Protein AF-A0A7S2L4L7-F1 (afdb_monomer_lite)

pLDDT: mean 72.54, std 14.98, range [42.12, 95.81]

Structure (mmCIF, N/CA/C/O backbone):
data_AF-A0A7S2L4L7-F1
#
_entry.id   AF-A0A7S2L4L7-F1
#
loop_
_atom_site.group_PDB
_atom_site.id
_atom_site.type_symbol
_atom_site.label_atom_id
_atom_site.label_alt_id
_atom_site.label_comp_id
_atom_site.label_asym_id
_atom_site.label_entity_id
_atom_site.label_seq_id
_atom_site.pdbx_PDB_ins_code
_atom_site.Cartn_x
_atom_site.Cartn_y
_atom_site.Cartn_z
_atom_site.occupancy
_atom_site.B_iso_or_equiv
_atom_site.auth_seq_id
_atom_site.auth_comp_id
_atom_site.auth_asym_id
_atom_site.auth_atom_id
_atom_site.pdbx_PDB_model_num
ATOM 1 N N . ARG A 1 1 ? -8.709 -4.312 23.770 1.00 58.81 1 ARG A N 1
ATOM 2 C CA . ARG A 1 1 ? -7.659 -3.883 22.809 1.00 58.81 1 ARG A CA 1
ATOM 3 C C . ARG A 1 1 ? -8.141 -2.903 21.740 1.00 58.81 1 ARG A C 1
ATOM 5 O O . ARG A 1 1 ? -7.755 -1.755 21.859 1.00 58.81 1 ARG A O 1
ATOM 12 N N . ARG A 1 2 ? -8.985 -3.268 20.753 1.00 47.00 2 ARG A N 1
ATOM 13 C CA . ARG A 1 2 ? -9.502 -2.292 19.752 1.00 47.00 2 ARG A CA 1
ATOM 14 C C . ARG A 1 2 ? -10.324 -1.154 20.376 1.00 47.00 2 ARG A C 1
ATOM 16 O O . ARG A 1 2 ? -10.049 0.007 20.114 1.00 47.00 2 ARG A O 1
ATOM 23 N N . ALA A 1 3 ? -11.264 -1.494 21.260 1.00 52.91 3 ALA A N 1
ATOM 24 C CA . ALA A 1 3 ? -12.120 -0.511 21.931 1.00 52.91 3 ALA A CA 1
ATOM 25 C C . ALA A 1 3 ? -11.354 0.427 22.889 1.00 52.91 3 ALA A C 1
ATOM 27 O O . ALA A 1 3 ? -11.695 1.594 23.006 1.00 52.91 3 ALA A O 1
ATOM 28 N N . GLU A 1 4 ? -10.293 -0.057 23.542 1.00 55.62 4 GLU A N 1
ATOM 29 C CA . GLU A 1 4 ? -9.483 0.755 24.468 1.00 55.62 4 GLU A CA 1
ATOM 30 C C . GLU A 1 4 ? -8.596 1.767 23.731 1.00 55.62 4 GLU A C 1
ATOM 32 O O . GLU A 1 4 ? -8.459 2.895 24.189 1.00 55.62 4 GLU A O 1
ATOM 37 N N . LEU A 1 5 ? -8.029 1.388 22.577 1.00 55.97 5 LEU A N 1
ATOM 38 C CA . LEU A 1 5 ? -7.263 2.303 21.721 1.00 55.97 5 LEU A CA 1
ATOM 39 C C . LEU A 1 5 ? -8.170 3.354 21.063 1.00 55.97 5 LEU A C 1
ATOM 41 O O . LEU A 1 5 ? -7.822 4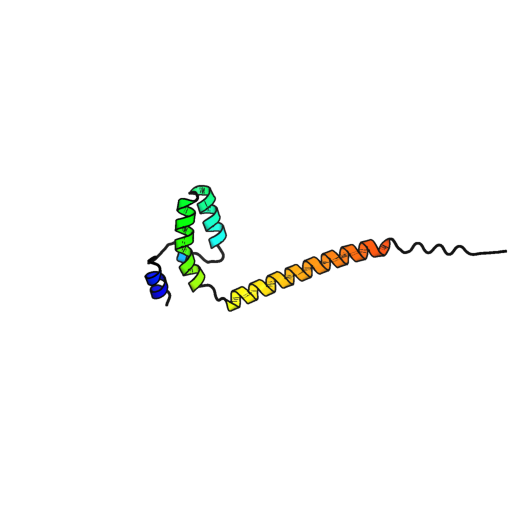.529 21.040 1.00 55.97 5 LEU A O 1
ATOM 45 N N . ALA A 1 6 ? -9.359 2.951 20.603 1.00 50.97 6 ALA A N 1
ATOM 46 C CA . ALA A 1 6 ? -10.365 3.863 20.054 1.00 50.97 6 ALA A CA 1
ATOM 47 C C . ALA A 1 6 ? -10.872 4.885 21.094 1.00 50.97 6 ALA A C 1
ATOM 49 O O . ALA A 1 6 ? -11.064 6.059 20.773 1.00 50.97 6 ALA A O 1
ATOM 50 N N . ALA A 1 7 ? -11.031 4.460 22.354 1.00 54.97 7 ALA A N 1
ATOM 51 C CA . ALA A 1 7 ? -11.445 5.325 23.457 1.00 54.97 7 ALA A CA 1
ATOM 52 C C . ALA A 1 7 ? -10.371 6.355 23.858 1.00 54.97 7 ALA A C 1
ATOM 54 O O . ALA A 1 7 ? -10.718 7.475 24.228 1.00 54.97 7 ALA A O 1
ATOM 55 N N . LEU A 1 8 ? -9.084 6.004 23.755 1.00 55.81 8 LEU A N 1
ATOM 56 C CA . LEU A 1 8 ? -7.958 6.905 24.038 1.00 55.81 8 LEU A CA 1
ATOM 57 C C . LEU A 1 8 ? -7.822 8.041 23.010 1.00 55.81 8 LEU A C 1
ATOM 59 O O . LEU A 1 8 ? -7.381 9.130 23.365 1.00 55.81 8 LEU A O 1
ATOM 63 N N . GLU A 1 9 ? -8.238 7.810 21.763 1.00 53.31 9 GLU A N 1
ATOM 64 C CA . GLU A 1 9 ? -8.162 8.793 20.669 1.00 53.31 9 GLU A CA 1
ATOM 65 C C . GLU A 1 9 ? -9.482 9.565 20.449 1.00 53.31 9 GLU A C 1
ATOM 67 O O . GLU A 1 9 ? -9.554 10.455 19.600 1.00 53.31 9 GLU A O 1
ATOM 72 N N . GLY A 1 10 ? -10.544 9.252 21.206 1.00 48.25 10 GLY A N 1
ATOM 73 C CA . GLY A 1 10 ? -11.867 9.880 21.067 1.00 48.25 10 GLY A CA 1
ATOM 74 C C . GLY A 1 10 ? -12.624 9.499 19.786 1.00 48.25 10 GLY A C 1
ATOM 75 O O . GLY A 1 10 ? -13.647 10.105 19.471 1.00 48.25 10 GLY A O 1
ATOM 76 N N . VAL A 1 11 ? -12.150 8.493 19.046 1.00 55.28 11 VAL A N 1
ATOM 77 C CA . VAL A 1 11 ? -12.713 8.045 17.763 1.00 55.28 11 VAL A CA 1
ATOM 78 C C . VAL A 1 11 ? -13.503 6.763 18.011 1.00 55.28 11 VAL A C 1
ATOM 80 O O . VAL A 1 11 ? -13.047 5.660 17.730 1.00 55.28 11 VAL A O 1
ATOM 83 N N . ASN A 1 12 ? -14.676 6.885 18.633 1.00 50.12 12 ASN A N 1
ATOM 84 C CA . ASN A 1 12 ? -15.345 5.727 19.237 1.00 50.12 12 ASN A CA 1
ATOM 85 C C . ASN A 1 12 ? -16.093 4.792 18.270 1.00 50.12 12 ASN A C 1
ATOM 87 O O . ASN A 1 12 ? -16.675 3.819 18.725 1.00 50.12 12 ASN A O 1
ATOM 91 N N . GLN A 1 13 ? -16.073 5.056 16.966 1.00 55.78 13 GLN A N 1
ATOM 92 C CA . GLN A 1 13 ? -16.473 4.163 15.868 1.00 55.78 13 GLN A CA 1
ATOM 93 C C . GLN A 1 13 ? -16.516 5.048 14.634 1.00 55.78 13 GLN A C 1
ATOM 95 O O . GLN A 1 13 ? -17.395 5.900 14.518 1.00 55.78 13 GLN A O 1
ATOM 100 N N . SER A 1 14 ? -15.543 4.905 13.742 1.00 56.06 14 SER A N 1
ATOM 101 C CA . SER A 1 14 ? -15.606 5.600 12.464 1.00 56.06 14 SER A CA 1
ATOM 102 C C . SER A 1 14 ? -15.773 4.603 11.335 1.00 56.06 14 SER A C 1
ATOM 104 O O . SER A 1 14 ? -15.058 3.605 11.290 1.00 56.06 14 SER A O 1
ATOM 106 N N . LEU A 1 15 ? -16.683 4.890 10.404 1.00 60.66 15 LEU A N 1
ATOM 107 C CA . LEU A 1 15 ? -16.955 4.063 9.222 1.00 60.66 15 LEU A CA 1
ATO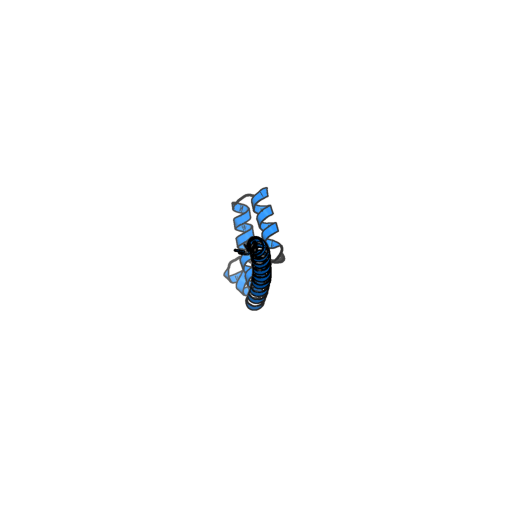M 108 C C . LEU A 1 15 ? -15.668 3.709 8.457 1.00 60.66 15 LEU A C 1
ATOM 110 O O . LEU A 1 15 ? -15.528 2.608 7.938 1.00 60.66 15 LEU A O 1
ATOM 114 N N . TYR A 1 16 ? -14.678 4.605 8.463 1.00 57.81 16 TYR A N 1
ATOM 115 C CA . TYR A 1 16 ? -13.388 4.400 7.801 1.00 57.81 16 TYR A CA 1
ATOM 116 C C . TYR A 1 16 ? -12.453 3.415 8.514 1.00 57.81 16 TYR A C 1
ATOM 118 O O . TYR A 1 16 ? -11.502 2.930 7.910 1.00 57.81 16 TYR A O 1
ATOM 126 N N . SER A 1 17 ? -12.702 3.114 9.789 1.00 61.84 17 SER A N 1
ATOM 127 C CA . SER A 1 17 ? -11.942 2.113 10.551 1.00 61.84 17 SER A CA 1
ATOM 128 C C . SER A 1 17 ? -12.417 0.673 10.309 1.00 61.84 17 SER A C 1
ATOM 130 O O . SER A 1 17 ? -11.760 -0.267 10.755 1.00 61.84 17 SER A O 1
ATOM 132 N N . GLU A 1 18 ? -13.526 0.504 9.581 1.00 65.69 18 GLU A N 1
ATOM 133 C CA . GLU A 1 18 ? -14.056 -0.788 9.123 1.00 65.69 18 GLU A CA 1
ATOM 134 C C . GLU A 1 18 ? -13.620 -1.132 7.689 1.00 65.69 18 GLU A C 1
ATOM 136 O O . GLU A 1 18 ? -13.806 -2.263 7.241 1.00 65.69 18 GLU A O 1
ATOM 141 N N . ILE A 1 19 ? -13.021 -0.173 6.976 1.00 66.56 19 ILE A N 1
ATOM 142 C CA . ILE A 1 19 ? -12.510 -0.359 5.617 1.00 66.56 19 ILE A CA 1
ATOM 143 C C . ILE A 1 19 ? -11.192 -1.131 5.679 1.00 66.56 19 ILE A C 1
ATOM 145 O O . ILE A 1 19 ? -10.330 -0.844 6.513 1.00 66.56 19 ILE A O 1
ATOM 149 N N . ASP A 1 20 ? -11.033 -2.100 4.774 1.00 68.75 20 ASP A N 1
ATOM 150 C CA . ASP A 1 20 ? -9.772 -2.818 4.595 1.00 68.75 20 ASP A CA 1
ATOM 151 C C . ASP A 1 20 ? -8.625 -1.809 4.373 1.00 68.75 20 ASP A C 1
ATOM 153 O O . ASP A 1 20 ? -8.708 -0.991 3.447 1.00 68.75 20 ASP A O 1
ATOM 157 N N . PRO A 1 21 ? -7.547 -1.854 5.182 1.00 68.94 21 PRO A N 1
ATOM 158 C CA . PRO A 1 21 ? -6.387 -0.985 5.015 1.00 68.94 21 PRO A CA 1
ATOM 159 C C . PRO A 1 21 ? -5.806 -0.974 3.596 1.00 68.94 21 PRO A C 1
ATOM 161 O O . PRO A 1 21 ? -5.213 0.031 3.207 1.00 68.94 21 PRO A O 1
ATOM 164 N N . LEU A 1 22 ? -5.978 -2.054 2.826 1.00 72.12 22 LEU A N 1
ATOM 165 C CA . LEU A 1 22 ? -5.521 -2.146 1.441 1.00 72.12 22 LEU A CA 1
ATOM 166 C C . LEU A 1 22 ? -6.264 -1.187 0.500 1.00 72.12 22 LEU A C 1
ATOM 168 O O . LEU A 1 22 ? -5.649 -0.663 -0.419 1.00 72.12 22 LEU A O 1
ATOM 172 N N . HIS A 1 23 ? -7.556 -0.946 0.735 1.00 78.19 23 HIS A N 1
ATOM 173 C CA . HIS A 1 23 ? -8.413 -0.093 -0.105 1.00 78.19 23 HIS A CA 1
ATOM 174 C C . HIS A 1 23 ? -8.560 1.333 0.427 1.00 78.19 23 HIS A C 1
ATOM 176 O O . HIS A 1 23 ? -9.164 2.202 -0.206 1.00 78.19 23 HIS A O 1
ATOM 182 N N . LEU A 1 24 ? -8.021 1.590 1.616 1.00 77.31 24 LEU A N 1
ATOM 183 C CA . LEU A 1 24 ? -8.077 2.897 2.243 1.00 77.31 24 LEU A CA 1
ATOM 184 C C . LEU A 1 24 ? -7.410 4.012 1.404 1.00 77.31 24 LEU A C 1
ATOM 186 O O . LEU A 1 24 ? -7.978 5.105 1.366 1.00 77.31 24 LEU A O 1
ATOM 190 N N . PRO A 1 25 ? -6.274 3.797 0.704 1.00 78.62 25 PRO A N 1
ATOM 191 C CA . PRO A 1 25 ? -5.683 4.817 -0.164 1.00 78.62 25 PRO A CA 1
ATOM 192 C C . PRO A 1 25 ? -6.605 5.252 -1.311 1.00 78.62 25 PRO A C 1
ATOM 194 O O . PRO A 1 25 ? -6.725 6.453 -1.568 1.00 78.62 25 PRO A O 1
ATOM 197 N N . GLU A 1 26 ? -7.300 4.317 -1.970 1.00 80.31 26 GLU A N 1
ATOM 198 C CA . GLU A 1 26 ? -8.296 4.656 -2.993 1.00 80.31 26 GLU A CA 1
ATOM 199 C C . GLU A 1 26 ? -9.491 5.414 -2.400 1.00 80.31 26 GLU A C 1
ATOM 201 O O . GLU A 1 26 ? -9.930 6.410 -2.974 1.00 80.31 26 GLU A O 1
ATOM 206 N N . VAL A 1 27 ? -9.99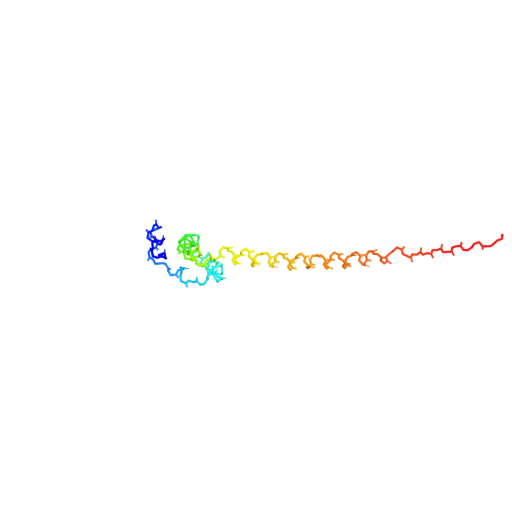1 4.999 -1.230 1.00 79.31 27 VAL A N 1
ATOM 207 C CA . VAL A 1 27 ? -11.114 5.681 -0.561 1.00 79.31 27 VAL A CA 1
ATOM 208 C C . VAL A 1 27 ? -10.741 7.110 -0.166 1.00 79.31 27 VAL A C 1
ATOM 210 O O . VAL A 1 27 ? -11.512 8.032 -0.417 1.00 79.31 27 VAL A O 1
ATOM 213 N N . LEU A 1 28 ? -9.551 7.328 0.397 1.00 82.00 28 LEU A N 1
ATOM 214 C CA . LEU A 1 28 ? -9.078 8.670 0.746 1.00 82.00 28 LEU A CA 1
ATOM 215 C C . LEU A 1 28 ? -8.891 9.542 -0.502 1.00 82.00 28 LEU A C 1
ATOM 217 O O . LEU A 1 28 ? -9.248 10.716 -0.484 1.00 82.00 28 LEU A O 1
ATOM 221 N N . SER A 1 29 ? -8.414 8.963 -1.604 1.00 82.44 29 SER A N 1
ATOM 222 C CA . SER A 1 29 ? -8.273 9.679 -2.878 1.00 82.44 29 SER A CA 1
ATOM 223 C C . SER A 1 29 ? -9.627 10.125 -3.442 1.00 82.44 29 SER A C 1
ATOM 225 O O . SER A 1 29 ? -9.746 11.241 -3.940 1.00 82.44 29 SER A O 1
ATOM 227 N N . LEU A 1 30 ? -10.669 9.296 -3.321 1.00 82.69 30 LEU A N 1
ATOM 228 C CA . LEU A 1 30 ? -12.037 9.669 -3.703 1.00 82.69 30 LEU A CA 1
ATOM 229 C C . LEU A 1 30 ? -12.597 10.788 -2.818 1.00 82.69 30 LEU A C 1
ATOM 231 O O . LEU A 1 30 ? -13.260 11.697 -3.317 1.00 82.69 30 LEU A O 1
ATOM 235 N N . VAL A 1 31 ? -12.312 10.751 -1.514 1.00 81.19 31 VAL A N 1
ATOM 236 C CA . VAL A 1 31 ? -12.729 11.810 -0.585 1.00 81.19 31 VAL A CA 1
ATOM 237 C C . VAL A 1 31 ? -12.048 13.137 -0.925 1.00 81.19 31 VAL A C 1
ATOM 239 O O . VAL A 1 31 ? -12.723 14.163 -0.977 1.00 81.19 31 VAL A O 1
ATOM 242 N N . ASP A 1 32 ? -10.750 13.127 -1.231 1.00 82.25 32 ASP A N 1
ATOM 243 C CA . ASP A 1 32 ? -10.027 14.326 -1.674 1.00 82.25 32 ASP A CA 1
ATOM 244 C C . ASP A 1 32 ? -10.635 14.917 -2.958 1.00 82.25 32 ASP A C 1
ATOM 246 O O . ASP A 1 32 ? -10.909 16.116 -3.029 1.00 82.25 32 ASP A O 1
ATOM 250 N N . GLN A 1 33 ? -10.939 14.059 -3.939 1.00 82.56 33 GLN A N 1
ATOM 251 C CA . GLN A 1 33 ? -11.485 14.461 -5.240 1.00 82.56 33 GLN A CA 1
ATOM 252 C C . GLN A 1 33 ? -12.905 15.039 -5.168 1.00 82.56 33 GLN A C 1
ATOM 254 O O . GLN A 1 33 ? -13.225 15.960 -5.920 1.00 82.56 33 GLN A O 1
ATOM 259 N N . HIS A 1 34 ? -13.767 14.500 -4.301 1.00 81.88 34 HIS A N 1
ATOM 260 C CA . HIS A 1 34 ? -15.196 14.841 -4.284 1.00 81.88 34 HIS A CA 1
ATOM 261 C C . HIS A 1 34 ? -15.623 15.748 -3.128 1.00 81.88 34 HIS A C 1
ATOM 263 O O . HIS A 1 34 ? -16.629 16.449 -3.246 1.00 81.88 34 HIS A O 1
ATOM 269 N N . HIS A 1 35 ? -14.882 15.743 -2.022 1.00 78.19 35 HIS A N 1
ATOM 270 C CA . HIS A 1 35 ? -15.304 16.368 -0.767 1.00 78.19 35 HIS A CA 1
ATOM 271 C C . HIS A 1 35 ? -14.271 17.356 -0.195 1.00 78.19 35 HIS A C 1
ATOM 273 O O . HIS A 1 35 ? -14.580 18.104 0.735 1.00 78.19 35 HIS A O 1
ATOM 279 N N . GLY A 1 36 ? -13.076 17.428 -0.791 1.00 80.94 36 GLY A N 1
ATOM 280 C CA . GLY A 1 36 ? -12.032 18.389 -0.447 1.00 80.94 36 GLY A CA 1
ATOM 281 C C . GLY A 1 36 ? -11.267 18.065 0.843 1.00 80.94 36 GLY A C 1
ATOM 282 O O . GLY A 1 36 ? -11.535 17.094 1.553 1.00 80.94 36 GLY A O 1
ATOM 283 N N . GLN A 1 37 ? -10.290 18.919 1.168 1.00 77.50 37 GLN A N 1
ATOM 284 C CA . GLN A 1 37 ? -9.286 18.642 2.207 1.00 77.50 37 GLN A CA 1
ATOM 285 C C . GLN A 1 37 ? -9.847 18.491 3.632 1.00 77.50 37 GLN A C 1
ATOM 287 O O . GLN A 1 37 ? -9.251 17.792 4.452 1.00 77.50 37 GLN A O 1
ATOM 292 N N . GLY A 1 38 ? -10.978 19.131 3.948 1.00 81.62 38 GLY A N 1
ATOM 293 C CA . GLY A 1 38 ? -11.604 19.033 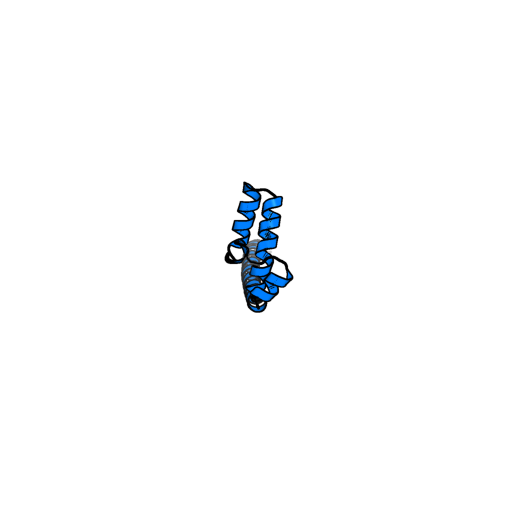5.273 1.00 81.62 38 GLY A CA 1
ATOM 294 C C . GLY A 1 38 ? -12.164 17.637 5.555 1.00 81.62 38 GLY A C 1
ATOM 295 O O . GLY A 1 38 ? -11.886 17.053 6.601 1.00 81.62 38 GLY A O 1
ATOM 296 N N . GLU A 1 39 ? -12.889 17.075 4.590 1.00 79.56 39 GLU A N 1
ATOM 297 C CA . GLU A 1 39 ? -13.462 15.728 4.679 1.00 79.56 39 GLU A CA 1
ATOM 298 C C . GLU A 1 39 ? -12.372 14.656 4.570 1.00 79.56 39 GLU A C 1
ATOM 300 O O . GLU A 1 39 ? -12.402 13.664 5.300 1.00 79.56 39 GLU A O 1
ATOM 305 N N . LEU A 1 40 ? -11.329 14.903 3.767 1.00 81.50 40 LEU A N 1
ATOM 306 C CA . LEU A 1 40 ? -10.135 14.054 3.723 1.00 81.50 40 LEU A CA 1
ATOM 307 C C . LEU A 1 40 ? -9.454 13.961 5.095 1.00 81.50 40 LEU A C 1
ATOM 309 O O . LEU A 1 40 ? -9.085 12.874 5.541 1.00 81.50 40 LEU A O 1
ATOM 313 N N . TYR A 1 41 ? -9.304 15.094 5.786 1.00 77.81 41 TYR A N 1
ATOM 314 C CA . TYR A 1 41 ? -8.701 15.136 7.116 1.00 77.81 41 TYR A CA 1
ATOM 315 C C . TYR A 1 41 ? -9.524 14.346 8.145 1.00 77.81 41 TYR A C 1
ATOM 317 O O . TYR A 1 41 ? -8.959 13.605 8.954 1.00 77.81 41 TYR A O 1
ATOM 325 N N . VAL A 1 42 ? -10.855 14.450 8.097 1.00 81.19 42 VAL A N 1
ATOM 326 C CA . VAL A 1 42 ? -11.759 13.685 8.972 1.00 81.19 42 VAL A CA 1
ATOM 327 C C . VAL A 1 42 ? -11.706 12.188 8.657 1.00 81.19 42 VAL A C 1
ATOM 329 O O . VAL A 1 42 ? -11.613 11.382 9.588 1.00 81.19 42 VAL A O 1
ATOM 332 N N . ALA A 1 43 ? -11.703 11.810 7.375 1.00 80.19 43 ALA A N 1
ATOM 333 C CA . ALA A 1 43 ? -11.592 10.423 6.927 1.00 80.19 43 ALA A CA 1
ATOM 334 C C . ALA A 1 43 ? -10.253 9.787 7.340 1.00 80.19 43 ALA A C 1
ATOM 336 O O . ALA A 1 43 ? -10.223 8.658 7.833 1.00 80.19 43 ALA A O 1
ATOM 337 N N . LEU A 1 44 ? -9.150 10.534 7.234 1.00 79.31 44 LEU A N 1
ATOM 338 C CA . LEU A 1 44 ? -7.821 10.083 7.646 1.00 79.31 44 LEU A CA 1
ATOM 339 C C . LEU A 1 44 ? -7.716 9.906 9.166 1.00 79.31 44 LEU A C 1
ATOM 341 O O . LEU A 1 44 ? -7.263 8.866 9.643 1.00 79.31 44 LEU A O 1
ATOM 345 N N . ARG A 1 45 ? -8.163 10.896 9.950 1.00 79.44 45 ARG A N 1
ATOM 346 C CA . ARG A 1 45 ? -8.163 10.792 11.422 1.00 79.44 45 ARG A CA 1
ATOM 347 C C . ARG A 1 45 ? -8.995 9.618 11.916 1.00 79.44 45 ARG A C 1
ATOM 349 O O . ARG A 1 45 ? -8.651 8.967 12.894 1.00 79.44 45 ARG A O 1
ATOM 356 N N . SER A 1 46 ? -10.086 9.363 11.217 1.00 77.06 46 SER A N 1
ATOM 357 C CA . SER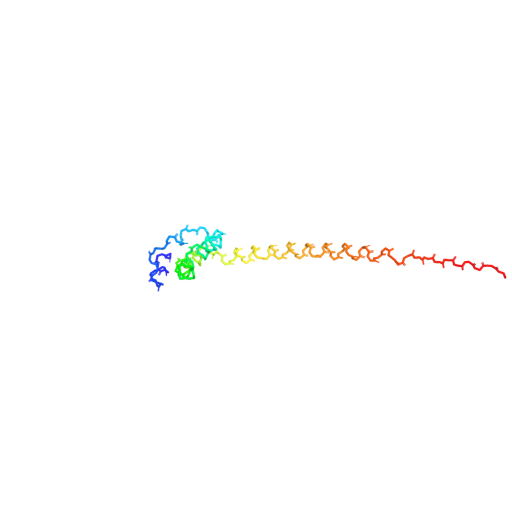 A 1 46 ? -11.007 8.276 11.483 1.00 77.06 46 SER A CA 1
ATOM 358 C C . SER A 1 46 ? -10.445 6.885 11.194 1.00 77.06 46 SER A C 1
ATOM 360 O O . SER A 1 46 ? -10.796 5.932 11.886 1.00 77.06 46 SER A O 1
ATOM 362 N N . SER A 1 47 ? -9.602 6.747 10.171 1.00 74.50 47 SER A N 1
ATOM 363 C CA . SER A 1 47 ? -9.079 5.450 9.739 1.00 74.50 47 SER A CA 1
ATOM 364 C C . SER A 1 47 ? -7.820 5.029 10.497 1.00 74.50 47 SER A C 1
ATOM 366 O O . SER A 1 47 ? -7.589 3.834 10.684 1.00 74.50 47 SER A O 1
ATOM 368 N N . ILE A 1 48 ? -7.025 5.986 10.991 1.00 75.44 48 ILE A N 1
ATOM 369 C CA . ILE A 1 48 ? -5.656 5.732 11.460 1.00 75.44 48 ILE A CA 1
ATOM 370 C C . ILE A 1 48 ? -5.582 4.741 12.631 1.00 75.44 48 ILE A C 1
ATOM 372 O O . ILE A 1 48 ? -4.748 3.838 12.619 1.00 75.44 48 ILE A O 1
ATOM 376 N N . ALA A 1 49 ? -6.501 4.828 13.597 1.00 70.88 49 ALA A N 1
ATOM 377 C CA . ALA A 1 49 ? -6.556 3.901 14.727 1.00 70.88 49 ALA A CA 1
ATOM 378 C C . ALA A 1 49 ? -6.938 2.472 14.287 1.00 70.88 49 ALA A C 1
ATOM 380 O O . ALA A 1 49 ? -6.398 1.490 14.807 1.00 70.88 49 ALA A O 1
ATOM 381 N N . GLY A 1 50 ? -7.828 2.347 13.295 1.00 69.25 50 GLY A N 1
ATOM 382 C CA . GLY A 1 50 ? -8.231 1.066 12.705 1.00 69.25 50 GLY A CA 1
ATOM 383 C C . GLY A 1 50 ? -7.101 0.414 11.909 1.00 69.25 50 GLY A C 1
ATOM 384 O O . GLY A 1 50 ? -6.802 -0.767 12.106 1.00 69.25 50 GLY A O 1
ATOM 385 N N . VAL A 1 51 ? -6.408 1.204 11.087 1.00 68.69 51 VAL A N 1
ATOM 386 C CA . VAL A 1 51 ? -5.231 0.773 10.318 1.00 68.69 51 VAL A CA 1
ATOM 387 C C . VAL A 1 51 ? -4.110 0.326 11.248 1.00 68.69 51 VAL A C 1
ATOM 389 O O . VAL A 1 51 ? -3.612 -0.787 11.125 1.00 68.69 51 VAL A O 1
ATOM 392 N N . ILE A 1 52 ? -3.752 1.134 12.249 1.00 69.06 52 ILE A N 1
ATOM 393 C CA . ILE A 1 52 ? -2.689 0.783 13.203 1.00 69.06 52 ILE A CA 1
ATOM 394 C C . ILE A 1 52 ? -3.049 -0.489 13.984 1.00 69.06 52 ILE A C 1
ATOM 396 O O . ILE A 1 52 ? -2.173 -1.304 14.274 1.00 69.06 52 ILE A O 1
ATOM 400 N N . SER A 1 53 ? -4.331 -0.700 14.298 1.00 67.00 53 SER A N 1
ATOM 401 C CA . SER A 1 53 ? -4.781 -1.899 15.011 1.00 67.00 53 SER A CA 1
ATOM 402 C C . SER A 1 53 ? -4.804 -3.170 14.154 1.00 67.00 53 SER A C 1
ATOM 404 O O . SER A 1 53 ? -4.817 -4.262 14.729 1.00 67.00 53 SER A O 1
ATOM 406 N N . THR A 1 54 ? -4.877 -3.057 12.829 1.00 64.69 54 THR A N 1
ATOM 407 C CA . THR A 1 54 ? -4.928 -4.195 11.892 1.00 64.69 54 THR A CA 1
ATOM 408 C C . THR A 1 54 ? -3.571 -4.480 11.256 1.00 64.69 54 THR A C 1
ATOM 410 O O . THR A 1 54 ? -3.289 -5.620 10.890 1.00 64.69 54 THR A O 1
ATOM 413 N N . MET A 1 55 ? -2.684 -3.486 11.200 1.00 67.50 55 MET A N 1
ATOM 414 C CA . MET A 1 55 ? -1.329 -3.650 10.696 1.00 67.50 55 MET A CA 1
ATOM 415 C C . MET A 1 55 ? -0.487 -4.540 11.613 1.00 67.50 55 MET A C 1
ATOM 417 O O . MET A 1 55 ? 0.018 -4.132 12.662 1.00 67.50 55 MET A O 1
ATOM 421 N N . ASN A 1 56 ? -0.223 -5.759 11.153 1.00 73.75 56 ASN A N 1
ATOM 422 C CA . ASN A 1 56 ? 0.869 -6.558 11.680 1.00 73.75 56 ASN A CA 1
ATOM 423 C C . ASN A 1 56 ? 2.190 -6.000 11.136 1.00 73.75 56 ASN A C 1
ATOM 425 O O . ASN A 1 56 ? 2.608 -6.316 10.023 1.00 73.75 56 ASN A O 1
ATOM 429 N N . LYS A 1 57 ? 2.873 -5.173 11.938 1.00 72.81 57 LYS A N 1
ATOM 430 C CA . LYS A 1 57 ? 4.150 -4.537 11.565 1.00 72.81 57 LYS A CA 1
ATOM 431 C C . LYS A 1 57 ? 5.171 -5.533 11.001 1.00 72.81 57 LYS A C 1
ATOM 433 O O . LYS A 1 57 ? 5.915 -5.187 10.090 1.00 72.81 57 LYS A O 1
ATOM 438 N N . LYS A 1 58 ? 5.208 -6.767 11.514 1.00 75.75 58 LYS A N 1
ATOM 439 C CA . LYS A 1 58 ? 6.121 -7.809 11.024 1.00 75.75 58 LYS A CA 1
ATOM 440 C C . LYS A 1 58 ? 5.770 -8.231 9.598 1.00 75.75 58 LYS A C 1
ATOM 442 O O . LYS A 1 58 ? 6.658 -8.303 8.758 1.00 75.75 58 LYS A O 1
ATOM 447 N N . GLU A 1 59 ? 4.495 -8.485 9.339 1.00 77.94 59 GLU A N 1
ATOM 448 C CA . GLU A 1 59 ? 3.997 -8.897 8.027 1.00 77.94 59 GLU A CA 1
ATOM 449 C C . GLU A 1 59 ? 4.128 -7.771 6.998 1.00 77.94 59 GLU A C 1
ATOM 451 O O . GLU A 1 59 ? 4.637 -7.997 5.904 1.00 77.94 59 GLU A O 1
ATOM 456 N N . CYS A 1 60 ? 3.817 -6.534 7.395 1.00 75.94 60 CYS A N 1
ATOM 457 C CA . CYS A 1 60 ? 4.033 -5.341 6.576 1.00 75.94 60 CYS A CA 1
ATOM 458 C C . CYS A 1 60 ? 5.506 -5.199 6.155 1.00 75.94 60 CYS A C 1
ATOM 460 O O . CYS A 1 60 ? 5.799 -4.973 4.983 1.00 75.94 60 CYS A O 1
ATOM 462 N N . LEU A 1 61 ? 6.451 -5.374 7.085 1.00 78.25 61 LEU A N 1
ATOM 463 C CA . LEU A 1 61 ? 7.883 -5.317 6.773 1.00 78.25 61 LEU A CA 1
ATOM 464 C C . LEU A 1 61 ? 8.336 -6.491 5.889 1.00 78.25 61 LEU A C 1
ATOM 466 O O . LEU A 1 61 ? 9.225 -6.329 5.054 1.00 78.25 61 LEU A O 1
ATOM 470 N N . GLN A 1 62 ? 7.736 -7.675 6.042 1.00 83.75 62 GLN A N 1
ATOM 471 C CA . GLN A 1 62 ? 8.014 -8.830 5.183 1.00 83.75 62 GLN A CA 1
ATOM 472 C C . GLN A 1 62 ? 7.519 -8.607 3.750 1.00 83.75 62 GLN A C 1
ATOM 474 O O . GLN A 1 62 ? 8.269 -8.863 2.807 1.00 83.75 62 GLN A O 1
ATOM 479 N N . GLN A 1 63 ? 6.304 -8.083 3.588 1.00 78.69 63 GLN A N 1
ATOM 480 C CA . GLN A 1 63 ? 5.743 -7.707 2.290 1.00 78.69 63 GLN A CA 1
ATOM 481 C C . GLN A 1 63 ? 6.573 -6.605 1.628 1.00 78.69 63 GLN A C 1
ATOM 483 O O . GLN A 1 63 ? 6.945 -6.730 0.463 1.00 78.69 63 GLN A O 1
ATOM 488 N N . GLN A 1 64 ? 6.957 -5.575 2.387 1.00 79.44 64 GLN A N 1
ATOM 489 C CA . GLN A 1 64 ? 7.820 -4.503 1.897 1.00 79.44 64 GLN A CA 1
ATOM 490 C C . GLN A 1 64 ? 9.178 -5.040 1.422 1.00 79.44 64 GLN A C 1
ATOM 492 O O . GLN A 1 64 ? 9.656 -4.675 0.349 1.00 79.44 64 GLN A O 1
ATOM 497 N N . ARG A 1 65 ? 9.788 -5.963 2.176 1.00 89.88 65 ARG A N 1
ATOM 498 C CA . ARG A 1 65 ? 11.032 -6.629 1.767 1.00 89.88 65 ARG A CA 1
ATOM 499 C C . ARG A 1 65 ? 10.860 -7.429 0.473 1.00 89.88 65 ARG A C 1
ATOM 501 O O . ARG A 1 65 ? 11.748 -7.379 -0.373 1.00 89.88 65 ARG A O 1
ATOM 508 N N . ALA A 1 66 ? 9.761 -8.169 0.329 1.00 91.81 66 ALA A N 1
ATOM 509 C CA . ALA A 1 66 ? 9.479 -8.941 -0.880 1.00 91.81 66 ALA A CA 1
ATOM 510 C C . ALA A 1 66 ? 9.318 -8.022 -2.100 1.00 91.81 66 ALA A C 1
ATOM 512 O O . ALA A 1 66 ? 9.985 -8.231 -3.109 1.00 91.81 66 ALA A O 1
ATOM 513 N N . TYR A 1 67 ? 8.533 -6.952 -1.956 1.00 85.31 67 TYR A N 1
ATOM 514 C CA . TYR A 1 67 ? 8.347 -5.934 -2.988 1.00 85.31 67 TYR A CA 1
ATOM 515 C C . TYR A 1 67 ? 9.678 -5.322 -3.449 1.00 85.31 67 TYR A C 1
ATOM 517 O O . TYR A 1 67 ? 9.961 -5.267 -4.646 1.00 85.31 67 TYR A O 1
ATOM 525 N N . HIS A 1 68 ? 10.531 -4.901 -2.508 1.00 91.94 68 HIS A N 1
ATOM 526 C CA . HIS A 1 68 ? 11.832 -4.329 -2.856 1.00 91.94 68 HIS A CA 1
ATOM 527 C C . HIS A 1 68 ? 12.754 -5.334 -3.543 1.00 91.94 68 HIS A C 1
ATOM 529 O O . HIS A 1 68 ? 13.506 -4.940 -4.427 1.00 91.94 68 HIS A O 1
ATOM 535 N N . ARG A 1 69 ? 12.682 -6.617 -3.178 1.00 94.19 69 ARG A N 1
ATOM 536 C CA . ARG A 1 69 ? 13.484 -7.657 -3.821 1.00 94.19 69 ARG A CA 1
ATOM 537 C C . ARG A 1 69 ? 13.090 -7.851 -5.281 1.00 94.19 69 ARG A C 1
ATOM 539 O O . ARG A 1 69 ? 13.949 -7.753 -6.139 1.00 94.19 69 ARG A O 1
ATOM 546 N N . THR A 1 70 ? 11.796 -7.983 -5.566 1.00 93.69 70 THR A N 1
ATOM 547 C CA . THR A 1 70 ? 11.302 -8.080 -6.950 1.00 93.69 70 THR A CA 1
ATOM 548 C C . THR A 1 70 ? 11.681 -6.856 -7.783 1.00 93.69 70 THR A C 1
ATOM 550 O O . THR A 1 70 ? 12.041 -6.972 -8.953 1.00 93.69 70 THR A O 1
ATOM 553 N N . ARG A 1 71 ? 11.627 -5.665 -7.178 1.00 90.62 71 ARG A N 1
ATOM 554 C CA . ARG A 1 71 ? 12.026 -4.429 -7.853 1.00 90.62 71 ARG A CA 1
ATOM 555 C C . ARG A 1 71 ? 13.530 -4.382 -8.144 1.00 90.62 71 ARG A C 1
ATOM 557 O O . ARG A 1 71 ? 13.899 -3.898 -9.207 1.00 90.62 71 ARG A O 1
ATOM 564 N N . LEU A 1 72 ? 14.374 -4.885 -7.240 1.00 94.25 72 LEU A N 1
ATOM 565 C CA . LEU A 1 72 ? 15.813 -5.027 -7.487 1.00 94.25 72 LEU A CA 1
ATOM 566 C C . LEU A 1 72 ? 16.084 -6.024 -8.615 1.00 94.25 72 LEU A C 1
ATOM 568 O O . LEU A 1 72 ? 16.796 -5.667 -9.544 1.00 94.25 72 LEU A O 1
ATOM 572 N N . ASP A 1 73 ? 15.439 -7.193 -8.596 1.00 95.62 73 ASP A N 1
ATOM 573 C CA . ASP A 1 73 ? 15.599 -8.212 -9.643 1.00 95.62 73 ASP A CA 1
ATOM 574 C C . ASP A 1 73 ? 15.230 -7.654 -11.036 1.00 95.62 73 ASP A C 1
ATOM 576 O O . ASP A 1 73 ? 15.879 -7.956 -12.035 1.00 95.62 73 ASP A O 1
ATOM 580 N N . THR A 1 74 ? 14.206 -6.793 -11.106 1.00 94.94 74 THR A N 1
ATOM 581 C CA . THR A 1 74 ? 13.799 -6.122 -12.355 1.00 94.94 74 THR A CA 1
ATOM 582 C C . THR A 1 74 ? 14.878 -5.160 -12.852 1.00 94.94 74 THR A C 1
ATOM 584 O O . THR A 1 74 ? 15.245 -5.198 -14.022 1.00 94.94 74 THR A O 1
ATOM 587 N N . ILE A 1 75 ? 15.413 -4.322 -11.960 1.00 95.06 75 ILE A N 1
ATOM 588 C CA . ILE A 1 75 ? 16.467 -3.356 -12.299 1.00 95.06 75 ILE A CA 1
ATOM 589 C C . ILE A 1 75 ? 17.754 -4.082 -12.712 1.00 95.06 75 ILE A C 1
ATOM 591 O O . ILE A 1 75 ? 18.406 -3.674 -13.667 1.00 95.06 75 ILE A O 1
ATOM 595 N N . GLU A 1 76 ? 18.115 -5.169 -12.029 1.00 95.81 76 GLU A N 1
ATOM 596 C CA . GLU A 1 76 ? 19.276 -5.992 -12.387 1.00 95.81 76 GLU A CA 1
ATOM 597 C C . GLU A 1 76 ? 19.121 -6.614 -13.781 1.00 95.81 76 GLU A C 1
ATOM 599 O O . GLU A 1 76 ? 20.070 -6.611 -14.564 1.00 95.81 76 GLU A O 1
ATOM 604 N N . ALA A 1 77 ? 17.921 -7.087 -14.132 1.00 94.50 77 ALA A N 1
ATOM 605 C CA . ALA A 1 77 ? 17.641 -7.601 -15.470 1.00 94.50 77 ALA A CA 1
ATOM 606 C C . ALA A 1 77 ? 17.727 -6.507 -16.552 1.00 94.50 77 ALA A C 1
ATOM 608 O O . ALA A 1 77 ? 18.266 -6.757 -17.631 1.00 94.50 77 ALA A O 1
ATOM 609 N N . GLU A 1 78 ? 17.230 -5.299 -16.271 1.00 94.12 78 GLU A N 1
ATOM 610 C CA . GLU A 1 78 ? 17.350 -4.149 -17.177 1.00 94.12 78 GLU A CA 1
ATOM 611 C C . GLU A 1 78 ? 18.815 -3.744 -17.392 1.00 94.12 78 GLU A C 1
ATOM 613 O O . GLU A 1 78 ? 19.227 -3.526 -18.531 1.00 94.12 78 GLU A O 1
ATOM 618 N N . LEU A 1 79 ? 19.623 -3.710 -16.326 1.00 92.94 79 LEU A N 1
ATOM 619 C CA . LEU A 1 79 ? 21.058 -3.427 -16.416 1.00 92.94 79 LEU A CA 1
ATOM 620 C C . LEU A 1 79 ? 21.795 -4.479 -17.249 1.00 92.94 79 LEU A C 1
ATOM 622 O O . LEU A 1 79 ? 22.531 -4.120 -18.164 1.00 92.94 79 LEU A O 1
ATOM 626 N N . ALA A 1 80 ? 21.543 -5.768 -17.004 1.00 93.56 80 ALA A N 1
ATOM 627 C CA . ALA A 1 80 ? 22.158 -6.847 -17.775 1.00 93.56 80 ALA A CA 1
ATOM 628 C C . ALA A 1 80 ? 21.796 -6.780 -19.272 1.00 93.56 80 ALA A C 1
ATOM 630 O O . ALA A 1 80 ? 22.624 -7.092 -20.128 1.00 93.56 80 ALA A O 1
ATOM 631 N N . ALA A 1 81 ? 20.570 -6.358 -19.604 1.00 92.75 81 ALA A N 1
ATOM 632 C CA . ALA A 1 81 ? 20.149 -6.168 -20.990 1.00 92.75 81 ALA A CA 1
ATOM 633 C C . ALA A 1 81 ? 20.895 -5.010 -21.674 1.00 92.75 81 ALA A C 1
ATOM 635 O O . ALA A 1 81 ? 21.269 -5.133 -22.842 1.00 92.75 81 ALA A O 1
ATOM 636 N N . ILE A 1 82 ? 21.138 -3.912 -20.951 1.00 92.69 82 ILE A N 1
ATOM 637 C CA . ILE A 1 82 ? 21.920 -2.770 -21.446 1.00 92.69 82 ILE A CA 1
ATOM 638 C C . ILE A 1 82 ? 23.385 -3.179 -21.650 1.00 92.69 82 ILE A C 1
ATOM 640 O O . ILE A 1 82 ? 23.921 -2.992 -22.739 1.00 92.69 82 ILE A O 1
ATOM 644 N N . GLU A 1 83 ? 24.008 -3.824 -20.662 1.00 90.69 83 GLU A N 1
ATOM 645 C CA . GLU A 1 83 ? 25.404 -4.278 -20.747 1.00 90.69 83 GLU A CA 1
ATOM 646 C C . GLU A 1 83 ? 25.625 -5.284 -21.891 1.00 90.69 83 GLU A C 1
ATOM 648 O O . GLU A 1 83 ? 26.630 -5.225 -22.600 1.00 90.69 83 GLU A O 1
ATOM 653 N N . ALA A 1 84 ? 24.671 -6.192 -22.127 1.00 86.94 84 ALA A N 1
ATOM 654 C CA . ALA A 1 84 ? 24.738 -7.141 -23.238 1.00 86.94 84 ALA A CA 1
ATOM 655 C C . ALA A 1 84 ? 24.633 -6.464 -24.618 1.00 86.94 84 ALA A C 1
ATOM 657 O O . ALA A 1 84 ? 25.226 -6.951 -25.589 1.00 86.94 84 ALA A O 1
ATOM 658 N N . ALA A 1 85 ? 23.887 -5.357 -24.709 1.00 84.19 85 ALA A N 1
ATOM 659 C CA . ALA A 1 85 ? 23.786 -4.548 -25.919 1.00 84.19 85 ALA A CA 1
ATOM 660 C C . ALA A 1 85 ? 25.066 -3.728 -26.161 1.00 84.19 85 ALA A C 1
ATOM 662 O O . ALA A 1 85 ? 25.526 -3.644 -27.297 1.00 84.19 85 ALA A O 1
ATOM 663 N N . GLU A 1 86 ? 25.682 -3.194 -25.104 1.00 78.00 86 GLU A N 1
ATOM 664 C CA . GLU A 1 86 ? 26.947 -2.445 -25.178 1.00 78.00 86 GLU A CA 1
ATOM 665 C C . GLU A 1 86 ? 28.160 -3.355 -25.459 1.00 78.00 86 GLU A C 1
ATOM 667 O O . GLU A 1 86 ? 29.078 -2.973 -26.183 1.00 78.00 86 GLU A O 1
ATOM 672 N N . GLY A 1 87 ? 28.150 -4.600 -24.969 1.00 59.66 87 GLY A N 1
ATOM 673 C CA . GLY A 1 87 ? 29.208 -5.589 -25.212 1.00 59.66 87 GLY A CA 1
ATOM 674 C C . GLY A 1 87 ? 29.299 -6.121 -26.652 1.00 59.66 87 GLY A C 1
ATOM 675 O O . GLY A 1 87 ? 30.276 -6.793 -26.985 1.00 59.66 87 GLY A O 1
ATOM 676 N N . HIS A 1 88 ? 28.320 -5.832 -27.518 1.00 55.59 88 HIS A N 1
ATOM 677 C CA . HIS A 1 88 ? 28.324 -6.258 -28.926 1.00 55.59 88 HIS A CA 1
ATOM 678 C C . HIS A 1 88 ? 29.044 -5.291 -29.883 1.00 55.59 88 HIS A C 1
ATOM 680 O O . HIS A 1 88 ? 29.350 -5.692 -31.005 1.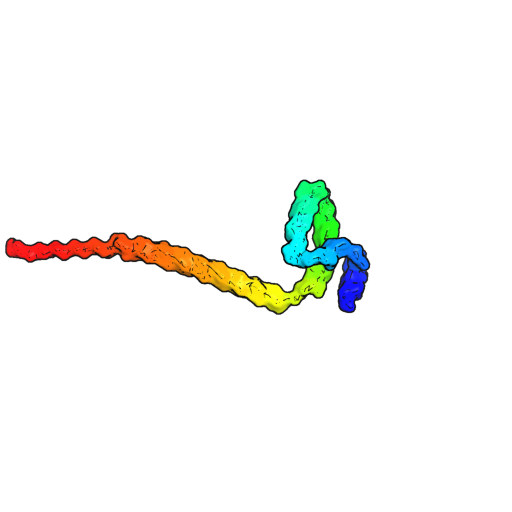00 55.59 88 HIS A O 1
ATOM 686 N N . ASP A 1 89 ? 29.372 -4.066 -29.457 1.00 50.91 89 ASP A N 1
ATOM 687 C CA . ASP A 1 89 ? 29.976 -3.040 -30.331 1.00 50.91 89 ASP A CA 1
ATOM 688 C C . ASP A 1 89 ? 31.525 -3.053 -30.317 1.00 50.91 89 ASP A C 1
ATOM 690 O O . ASP A 1 89 ? 32.185 -2.280 -31.008 1.00 50.91 89 ASP A O 1
ATOM 694 N N . GLY A 1 90 ? 32.134 -3.957 -29.537 1.00 50.91 90 GLY A N 1
ATOM 695 C CA . GLY A 1 90 ? 33.580 -3.997 -29.281 1.00 50.91 90 GLY A CA 1
ATOM 696 C C . GLY A 1 90 ? 34.393 -5.060 -30.028 1.00 50.91 90 GLY A C 1
ATOM 697 O O . GLY A 1 90 ? 35.574 -5.209 -29.724 1.00 50.91 90 GLY A O 1
ATOM 698 N N . ASN A 1 91 ? 33.817 -5.819 -30.970 1.00 48.41 91 ASN A N 1
ATOM 699 C CA . ASN A 1 91 ? 34.538 -6.904 -31.656 1.00 48.41 91 ASN A CA 1
ATOM 700 C C . ASN A 1 91 ? 34.676 -6.676 -33.172 1.00 48.41 91 ASN A C 1
ATOM 702 O O . ASN A 1 91 ? 34.283 -7.518 -33.977 1.00 48.41 91 ASN A O 1
ATOM 706 N N . VAL A 1 92 ? 35.277 -5.550 -33.572 1.00 50.19 92 VAL A N 1
ATOM 707 C CA . VAL A 1 92 ? 35.950 -5.451 -34.878 1.00 50.19 92 VAL A CA 1
ATOM 708 C C . VAL A 1 92 ? 37.420 -5.790 -34.657 1.00 50.19 92 VAL A C 1
ATOM 710 O O . VAL A 1 92 ? 38.259 -4.935 -34.386 1.00 50.19 92 VAL A O 1
ATOM 713 N N . VAL A 1 93 ? 37.719 -7.083 -34.730 1.00 52.25 93 VAL A N 1
ATOM 714 C CA . VAL A 1 93 ? 39.083 -7.589 -34.865 1.00 52.25 93 VAL A CA 1
ATOM 715 C C . VAL A 1 93 ? 39.513 -7.328 -36.310 1.00 52.25 93 VAL A C 1
ATOM 717 O O . VAL A 1 93 ? 39.199 -8.115 -37.201 1.00 52.25 93 VAL A O 1
ATOM 720 N N . ASP A 1 94 ? 40.206 -6.216 -36.557 1.00 50.44 94 ASP A N 1
ATOM 721 C CA . ASP A 1 94 ? 40.965 -6.037 -37.798 1.00 50.44 94 ASP A CA 1
ATOM 722 C C . ASP A 1 94 ? 42.308 -6.766 -37.652 1.00 50.44 94 ASP A C 1
ATOM 724 O O . ASP A 1 94 ? 43.301 -6.220 -37.167 1.00 50.44 94 ASP A O 1
ATOM 728 N N . ILE A 1 95 ? 42.328 -8.054 -38.015 1.00 55.78 95 ILE A N 1
ATOM 729 C CA . ILE A 1 95 ? 43.577 -8.775 -38.296 1.00 55.78 95 ILE A CA 1
ATOM 730 C C . ILE A 1 95 ? 44.071 -8.276 -39.657 1.00 55.78 95 ILE A C 1
ATOM 732 O O . ILE A 1 95 ? 43.894 -8.914 -40.697 1.00 55.78 95 ILE A O 1
ATOM 736 N N . GLY A 1 96 ? 44.706 -7.106 -39.636 1.00 46.47 96 GLY A N 1
ATOM 737 C CA . GLY A 1 96 ? 45.544 -6.628 -40.723 1.00 46.47 96 GLY A CA 1
ATOM 738 C C . GLY A 1 96 ? 46.780 -7.517 -40.821 1.00 46.47 96 GLY A C 1
ATOM 739 O O . GLY A 1 96 ? 47.761 -7.323 -40.110 1.00 46.47 96 GLY A O 1
ATOM 740 N N . SER A 1 97 ? 46.698 -8.538 -41.669 1.00 54.09 97 SER A N 1
ATOM 741 C CA . SER A 1 97 ? 47.809 -9.425 -42.013 1.00 54.09 97 SER A CA 1
ATOM 742 C C . SER A 1 97 ? 48.895 -8.649 -42.766 1.00 54.09 97 SER A C 1
ATOM 744 O O . SER A 1 97 ? 48.613 -8.064 -43.811 1.00 54.09 97 SER A O 1
ATOM 746 N N . GLU A 1 98 ? 50.144 -8.695 -42.292 1.00 51.00 98 GLU A N 1
ATOM 747 C CA . GLU A 1 98 ? 51.312 -8.438 -43.148 1.00 51.00 98 GLU A CA 1
ATOM 748 C C . GLU A 1 98 ? 51.354 -9.480 -44.275 1.00 51.00 98 GLU A C 1
ATOM 750 O O . GLU A 1 98 ? 51.084 -10.666 -44.043 1.00 51.00 98 GLU A O 1
ATOM 755 N N . PRO A 1 99 ? 51.739 -9.078 -45.498 1.00 53.00 99 PRO A N 1
ATOM 756 C CA . PRO A 1 99 ? 52.977 -9.670 -46.001 1.00 53.00 99 PRO A CA 1
ATOM 757 C C . PRO A 1 99 ? 53.842 -8.763 -46.902 1.00 53.00 99 PRO A C 1
ATOM 759 O O . PRO A 1 99 ? 53.354 -8.193 -47.876 1.00 53.00 99 PRO A O 1
ATOM 762 N N . ARG A 1 100 ? 55.155 -8.882 -46.644 1.00 42.12 100 ARG A N 1
ATOM 763 C CA . ARG A 1 100 ? 56.351 -8.660 -47.492 1.00 42.12 100 ARG A CA 1
ATOM 764 C C . ARG A 1 100 ? 56.860 -7.244 -47.738 1.00 42.12 100 ARG A C 1
ATOM 766 O O . ARG A 1 100 ? 56.208 -6.470 -48.464 1.00 42.12 100 ARG A O 1
#

Radius of gyration: 27.33 Å; chains: 1; bounding box: 73×29×72 Å

Secondary structure (DSSP, 8-state):
-HHHHHHHTT----GGGSS-TTTHHHHHHHHHHHHHHHHHHHHHHHHHHHHHHH--HHHHHHHHHHHHHHHHHHHHHHHHHHHHHHTTSS----------

Sequence (100 aa):
RRAELAALEGVNQSLYSEIDPLHLPEVLSLVDQHHGQGELYVALRSSIAGVISTMNKKECLQQQRAYHRTRLDTIEAELAAIEAAEGHDGNVVDIGSEPR

Organism: NCBI:txid267567

Foldseek 3Di:
DLQVLCVVLVLRADPLLPDDPVCSVVVLVVCCVPPNDVSSVVSCSNNVSSCVVPDPVVVVVVVVVVVVVVVVVVVVVVVVVVVVVVVVVPDPPPPPDDDD